Protein AF-A0A967I6N7-F1 (afdb_monomer_lite)

Sequence (68 aa):
RDDLRLAISQLANYPGVTGATTFNLVGDAEKTLYILQVQNGNIVQINGPDSSPEQLPGEETGVALPAE

Radius of gyration: 21.82 Å; chains: 1; bounding box: 73×28×36 Å

Structure (mmCIF, N/CA/C/O backbone):
data_AF-A0A967I6N7-F1
#
_entry.id   AF-A0A967I6N7-F1
#
loop_
_atom_site.group_PDB
_atom_site.id
_atom_site.type_symbol
_atom_site.label_atom_id
_atom_site.label_alt_id
_atom_site.label_comp_id
_atom_site.label_asym_id
_atom_site.label_entity_id
_atom_site.label_seq_id
_atom_site.pdbx_PDB_ins_code
_atom_site.Cartn_x
_atom_site.Cartn_y
_atom_site.Cartn_z
_atom_site.occupancy
_atom_site.B_iso_or_equiv
_atom_site.auth_seq_id
_atom_site.auth_comp_id
_atom_site.auth_asym_id
_atom_site.auth_atom_id
_atom_site.pdbx_PDB_model_num
ATOM 1 N N . ARG A 1 1 ? 22.647 -6.118 -9.772 1.00 83.38 1 ARG A N 1
ATOM 2 C CA . ARG A 1 1 ? 21.906 -5.319 -8.759 1.00 83.38 1 ARG A CA 1
ATOM 3 C C . ARG A 1 1 ? 20.919 -4.386 -9.440 1.00 83.38 1 ARG A C 1
ATOM 5 O O . ARG A 1 1 ? 19.747 -4.412 -9.094 1.00 83.38 1 ARG A O 1
ATOM 12 N N . ASP A 1 2 ? 21.382 -3.597 -10.403 1.00 88.75 2 ASP A N 1
ATOM 13 C CA . ASP A 1 2 ? 20.541 -2.588 -11.048 1.00 88.75 2 ASP A CA 1
ATOM 14 C C . ASP A 1 2 ? 19.474 -3.221 -11.960 1.00 88.75 2 ASP A C 1
ATOM 16 O O . ASP A 1 2 ? 18.336 -2.759 -11.954 1.00 88.75 2 ASP A O 1
ATOM 20 N N . ASP A 1 3 ? 19.773 -4.365 -12.586 1.00 92.00 3 ASP A N 1
ATOM 21 C CA . ASP A 1 3 ? 18.788 -5.151 -13.354 1.00 92.00 3 ASP A CA 1
ATOM 22 C C . ASP A 1 3 ? 17.628 -5.662 -12.492 1.00 92.00 3 ASP A C 1
ATOM 24 O O . ASP A 1 3 ? 16.477 -5.646 -12.918 1.00 92.00 3 ASP A O 1
ATOM 28 N N . LEU A 1 4 ? 17.910 -6.070 -11.248 1.00 90.75 4 LEU A N 1
ATOM 29 C CA . LEU A 1 4 ? 16.872 -6.495 -10.306 1.00 90.75 4 LEU A CA 1
ATOM 30 C C . LEU A 1 4 ? 15.971 -5.316 -9.928 1.00 90.75 4 LEU A C 1
ATOM 32 O O . LEU A 1 4 ? 14.754 -5.460 -9.884 1.00 90.75 4 LEU A O 1
ATOM 36 N N . ARG A 1 5 ? 16.561 -4.141 -9.685 1.00 88.44 5 ARG A N 1
ATOM 37 C CA . ARG A 1 5 ? 15.802 -2.926 -9.373 1.00 88.44 5 ARG A CA 1
ATOM 38 C C . ARG A 1 5 ? 14.886 -2.536 -10.532 1.00 88.44 5 ARG A C 1
ATOM 40 O O . ARG A 1 5 ? 13.720 -2.227 -10.309 1.00 88.44 5 ARG A O 1
ATOM 47 N N . LEU A 1 6 ? 15.404 -2.600 -11.758 1.00 90.50 6 LEU A N 1
ATOM 48 C CA . LEU A 1 6 ? 14.633 -2.336 -12.969 1.00 90.50 6 LEU A CA 1
ATOM 49 C C . LEU A 1 6 ? 13.489 -3.346 -13.136 1.00 90.50 6 LEU A C 1
ATOM 51 O O . LEU A 1 6 ? 12.349 -2.937 -13.338 1.00 90.50 6 LEU A O 1
ATOM 55 N N . ALA A 1 7 ? 13.767 -4.642 -12.980 1.00 92.25 7 ALA A N 1
ATOM 56 C CA . ALA A 1 7 ? 12.755 -5.692 -13.075 1.00 92.25 7 ALA A CA 1
ATOM 57 C C . ALA A 1 7 ? 11.635 -5.518 -12.035 1.00 92.25 7 ALA A C 1
ATOM 59 O O . ALA A 1 7 ? 10.462 -5.670 -12.360 1.00 92.25 7 ALA A O 1
ATOM 60 N N . ILE A 1 8 ? 11.976 -5.136 -10.799 1.00 92.19 8 ILE A N 1
ATOM 61 C CA . ILE A 1 8 ? 10.986 -4.872 -9.744 1.00 92.19 8 ILE A CA 1
ATOM 62 C C . ILE A 1 8 ? 10.131 -3.641 -10.077 1.00 92.19 8 ILE A C 1
ATOM 64 O O . ILE A 1 8 ? 8.922 -3.690 -9.886 1.00 92.19 8 ILE A O 1
ATOM 68 N N . SER A 1 9 ? 10.710 -2.568 -10.629 1.00 91.69 9 SER A N 1
ATOM 69 C CA . SER A 1 9 ? 9.931 -1.384 -11.039 1.00 91.69 9 SER A CA 1
ATOM 70 C C . SER A 1 9 ? 8.967 -1.629 -12.208 1.00 91.69 9 SER A C 1
ATOM 72 O O . SER A 1 9 ? 8.070 -0.830 -12.451 1.00 91.69 9 SER A O 1
ATOM 74 N N . GLN A 1 10 ? 9.143 -2.729 -12.946 1.00 93.12 10 GLN A N 1
ATOM 75 C CA . GLN A 1 10 ? 8.234 -3.144 -14.021 1.00 93.12 10 GLN A CA 1
ATOM 76 C C . GLN A 1 10 ? 7.072 -4.003 -13.503 1.00 93.12 10 GLN A C 1
ATOM 78 O O . GLN A 1 10 ? 6.137 -4.292 -14.251 1.00 93.12 10 GLN A O 1
ATOM 83 N N . LEU A 1 11 ? 7.121 -4.428 -12.237 1.00 92.62 11 LEU A N 1
ATOM 84 C CA . LEU A 1 11 ? 6.064 -5.208 -11.618 1.00 92.62 11 LEU A CA 1
ATOM 85 C C . LEU A 1 11 ? 4.841 -4.323 -11.387 1.00 92.62 11 LEU A C 1
ATOM 87 O O . LEU A 1 11 ? 4.882 -3.394 -10.583 1.00 92.62 11 LEU A O 1
ATOM 91 N N . ALA A 1 12 ? 3.745 -4.653 -12.059 1.00 91.31 12 ALA A N 1
ATOM 92 C CA . ALA A 1 12 ? 2.485 -3.941 -11.933 1.00 91.31 12 ALA A CA 1
ATOM 93 C C . ALA A 1 12 ? 1.422 -4.835 -11.293 1.00 91.31 12 ALA A C 1
ATOM 95 O O . ALA A 1 12 ? 1.209 -5.967 -11.729 1.00 91.31 12 ALA A O 1
ATOM 96 N N . ASN A 1 13 ? 0.720 -4.296 -10.296 1.00 90.56 13 ASN A N 1
ATOM 97 C CA . ASN A 1 13 ? -0.465 -4.900 -9.682 1.00 90.56 13 ASN A CA 1
ATOM 98 C C . ASN A 1 13 ? -0.266 -6.341 -9.186 1.00 90.56 13 ASN A C 1
ATOM 100 O O . ASN A 1 13 ? -1.181 -7.163 -9.247 1.00 90.56 13 ASN A O 1
ATOM 104 N N . TYR A 1 14 ? 0.922 -6.659 -8.675 1.00 93.56 14 TYR A N 1
ATOM 105 C CA . TYR A 1 14 ? 1.199 -8.000 -8.180 1.00 93.56 14 TYR A CA 1
ATOM 106 C C . TYR A 1 14 ? 0.327 -8.315 -6.953 1.00 93.56 14 TYR A C 1
ATOM 108 O O . TYR A 1 14 ? 0.294 -7.502 -6.017 1.00 93.56 14 TYR A O 1
ATOM 116 N N . PRO A 1 15 ? -0.381 -9.460 -6.927 1.00 92.25 15 PRO A N 1
ATOM 117 C CA . PRO A 1 15 ? -1.280 -9.801 -5.833 1.00 92.25 15 PRO A CA 1
ATOM 118 C C . PRO A 1 15 ? -0.484 -10.092 -4.557 1.00 92.25 15 PRO A C 1
ATOM 120 O O . PRO A 1 15 ? 0.322 -11.019 -4.502 1.00 92.25 15 PRO A O 1
ATOM 123 N N . GLY A 1 16 ? -0.720 -9.294 -3.517 1.00 89.19 16 GLY A N 1
ATOM 124 C CA . GLY A 1 16 ? -0.109 -9.454 -2.200 1.00 89.19 16 GLY A CA 1
ATOM 125 C C . GLY A 1 16 ? -1.145 -9.506 -1.080 1.00 89.19 16 GLY A C 1
ATOM 126 O O . GLY A 1 16 ? -2.321 -9.209 -1.281 1.00 89.19 16 GLY A O 1
ATOM 127 N N . VAL A 1 17 ? -0.690 -9.835 0.131 1.00 90.75 17 VAL A N 1
ATOM 128 C CA . VAL A 1 17 ? -1.548 -9.909 1.332 1.00 90.75 17 VAL A CA 1
ATOM 129 C C . VAL A 1 17 ? -2.196 -8.568 1.700 1.00 90.75 17 VAL A C 1
ATOM 131 O O . VAL A 1 17 ? -3.259 -8.549 2.304 1.00 90.75 17 VAL A O 1
ATOM 134 N N . THR A 1 18 ? -1.588 -7.446 1.299 1.00 88.44 18 THR A N 1
ATOM 135 C CA . THR A 1 18 ? -2.127 -6.082 1.466 1.00 88.44 18 THR A CA 1
ATOM 136 C C . THR A 1 18 ? -2.783 -5.545 0.188 1.00 88.44 18 THR A C 1
ATOM 138 O O . THR A 1 18 ? -2.869 -4.334 -0.010 1.00 88.44 18 THR A O 1
ATOM 141 N N . GLY A 1 19 ? -3.180 -6.432 -0.725 1.00 88.31 19 GLY A N 1
ATOM 142 C CA . GLY A 1 19 ? -3.696 -6.081 -2.046 1.00 88.31 19 GLY A CA 1
ATOM 143 C C . GLY A 1 19 ? -2.602 -5.894 -3.101 1.00 88.31 19 GLY A C 1
ATOM 144 O O . GLY A 1 19 ? -1.432 -6.238 -2.894 1.00 88.31 19 GLY A O 1
ATOM 145 N N . ALA A 1 20 ? -2.999 -5.354 -4.255 1.00 93.12 20 ALA A N 1
ATOM 146 C CA . ALA A 1 20 ? -2.125 -5.141 -5.406 1.00 93.12 20 ALA A CA 1
ATOM 147 C C . ALA A 1 20 ? -0.904 -4.276 -5.043 1.00 93.12 20 ALA A C 1
ATOM 149 O O . ALA A 1 20 ? -1.005 -3.343 -4.244 1.00 93.12 20 ALA A O 1
ATOM 150 N N . THR A 1 21 ? 0.265 -4.623 -5.581 1.00 93.38 21 THR A N 1
ATOM 151 C CA . THR A 1 21 ? 1.538 -3.942 -5.297 1.00 93.38 21 THR A CA 1
ATOM 152 C C . THR A 1 21 ? 2.254 -3.590 -6.592 1.00 93.38 21 THR A C 1
ATOM 154 O O . THR A 1 21 ? 2.417 -4.450 -7.458 1.00 93.38 21 THR A O 1
ATOM 157 N N . THR A 1 22 ? 2.725 -2.351 -6.669 1.00 95.06 22 THR A N 1
ATOM 158 C CA . THR A 1 22 ? 3.591 -1.817 -7.725 1.00 95.06 22 THR A CA 1
ATOM 159 C C . THR A 1 22 ? 4.736 -1.067 -7.048 1.00 95.06 22 THR A C 1
ATOM 161 O O . THR A 1 22 ? 4.548 -0.537 -5.951 1.00 95.06 22 THR A O 1
ATOM 164 N N . PHE A 1 23 ? 5.914 -1.029 -7.670 1.00 94.69 23 PHE A N 1
ATOM 165 C CA . PHE A 1 23 ? 7.068 -0.284 -7.161 1.00 94.69 23 PHE A CA 1
ATOM 166 C C . PHE A 1 23 ? 7.473 0.824 -8.129 1.00 94.69 23 PHE A C 1
ATOM 168 O O . PHE A 1 23 ? 7.576 0.588 -9.331 1.00 94.69 23 PHE A O 1
ATOM 175 N N . ASN A 1 24 ? 7.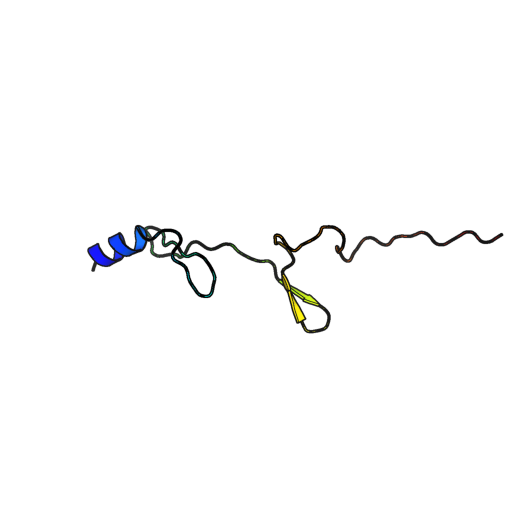761 2.018 -7.610 1.00 89.56 24 ASN A N 1
ATOM 176 C CA . ASN A 1 24 ? 8.279 3.119 -8.418 1.00 89.56 24 ASN A CA 1
ATOM 177 C C . ASN A 1 24 ? 9.797 2.971 -8.684 1.00 89.56 24 ASN A C 1
ATOM 179 O O . ASN A 1 24 ? 10.479 2.099 -8.138 1.00 89.56 24 ASN A O 1
ATOM 183 N N . LEU A 1 25 ? 10.363 3.858 -9.511 1.00 86.88 25 LEU A N 1
ATOM 184 C CA . LEU A 1 25 ? 11.792 3.838 -9.876 1.00 86.88 25 LEU A CA 1
ATOM 185 C C . LEU A 1 25 ? 12.752 4.142 -8.714 1.00 86.88 25 LEU A C 1
ATOM 187 O O . LEU A 1 25 ? 13.965 3.965 -8.862 1.00 86.88 25 LEU A O 1
ATOM 191 N N . VAL A 1 26 ? 12.246 4.620 -7.580 1.00 89.69 26 VAL A N 1
ATOM 192 C CA . VAL A 1 26 ? 13.024 4.908 -6.366 1.00 89.69 26 VAL A CA 1
ATOM 193 C C . VAL A 1 26 ? 12.951 3.741 -5.372 1.00 89.69 26 VAL A C 1
ATOM 195 O O . VAL A 1 26 ? 13.834 3.607 -4.530 1.00 89.69 26 VAL A O 1
ATOM 198 N N . GLY A 1 27 ? 11.986 2.832 -5.555 1.00 88.38 27 GLY A N 1
ATOM 199 C CA . GLY A 1 27 ? 11.766 1.641 -4.737 1.00 88.38 27 GLY A CA 1
ATOM 200 C C . GLY A 1 27 ? 10.584 1.747 -3.774 1.00 88.38 27 GLY A C 1
ATOM 201 O O . GLY A 1 27 ? 10.365 0.810 -3.008 1.00 88.38 27 GLY A O 1
ATOM 202 N N . ASP A 1 28 ? 9.812 2.836 -3.809 1.00 92.62 28 ASP A N 1
ATOM 203 C CA . ASP A 1 28 ? 8.620 2.962 -2.972 1.00 92.62 28 ASP A CA 1
ATOM 204 C C . ASP A 1 28 ? 7.487 2.101 -3.527 1.00 92.62 28 ASP A C 1
ATOM 206 O O . ASP A 1 28 ? 7.305 1.990 -4.743 1.00 92.62 28 ASP A O 1
ATOM 210 N N . ALA A 1 29 ? 6.704 1.514 -2.625 1.00 93.19 29 ALA A N 1
ATOM 211 C CA . ALA A 1 29 ? 5.496 0.794 -2.988 1.00 93.19 29 ALA A CA 1
ATOM 212 C C . ALA A 1 29 ? 4.327 1.768 -3.173 1.00 93.19 29 ALA A C 1
ATOM 214 O O . ALA A 1 29 ? 4.009 2.552 -2.279 1.00 93.19 29 ALA A O 1
ATOM 215 N N . GLU A 1 30 ? 3.639 1.666 -4.303 1.00 92.44 30 GLU A N 1
ATOM 216 C CA . GLU A 1 30 ? 2.396 2.391 -4.547 1.00 92.44 30 GLU A CA 1
ATOM 217 C C . GLU A 1 30 ? 1.215 1.581 -4.000 1.00 92.44 30 GLU A C 1
ATOM 219 O O . GLU A 1 30 ? 1.023 0.411 -4.350 1.00 92.44 30 GLU A O 1
ATOM 224 N N . LYS A 1 31 ? 0.444 2.191 -3.091 1.00 90.31 31 LYS A N 1
ATOM 225 C CA . LYS A 1 31 ? -0.648 1.539 -2.360 1.00 90.31 31 LYS A CA 1
ATOM 226 C C . LYS A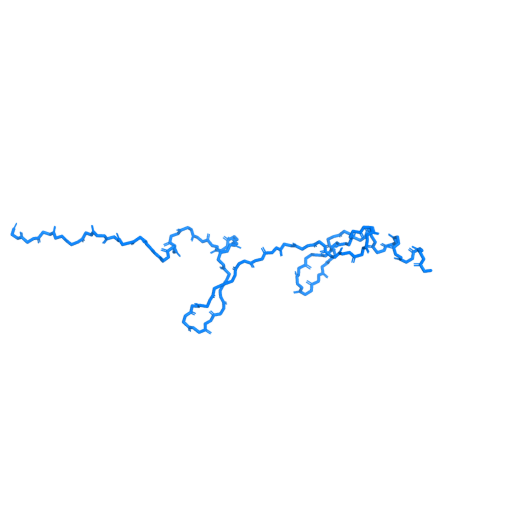 1 31 ? -1.843 2.463 -2.180 1.00 90.31 31 LYS A C 1
ATOM 228 O O . LYS A 1 31 ? -1.695 3.655 -1.925 1.00 90.31 31 LYS A O 1
ATOM 233 N N . THR A 1 32 ? -3.032 1.874 -2.234 1.00 86.94 32 THR A N 1
ATOM 234 C CA . THR A 1 32 ? -4.265 2.530 -1.797 1.00 86.94 32 THR A CA 1
ATOM 235 C C . THR A 1 32 ? -4.255 2.664 -0.278 1.00 86.94 32 THR A C 1
ATOM 237 O O . THR A 1 32 ? -3.979 1.696 0.431 1.00 86.94 32 THR A O 1
ATOM 240 N N . LEU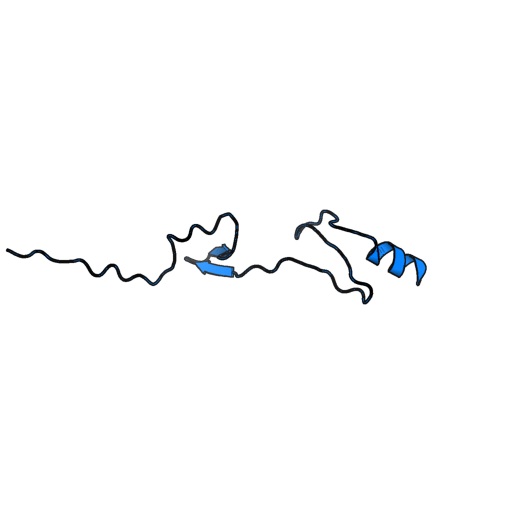 A 1 33 ? -4.547 3.866 0.217 1.00 87.62 33 LEU A N 1
ATOM 241 C CA . LEU A 1 33 ? -4.655 4.142 1.646 1.00 87.62 33 LEU A CA 1
ATOM 242 C C . LEU A 1 33 ? -6.103 4.033 2.119 1.00 87.62 33 LEU A C 1
ATOM 244 O O . LEU A 1 33 ? -7.037 4.397 1.403 1.00 87.62 33 LEU A O 1
ATOM 248 N N . TYR A 1 34 ? -6.258 3.589 3.363 1.00 87.00 34 TYR A N 1
ATOM 249 C CA . TYR A 1 34 ? -7.545 3.398 4.016 1.00 87.00 34 TYR A CA 1
ATOM 250 C C . TYR A 1 34 ? -7.610 4.232 5.290 1.00 87.00 34 TYR A C 1
ATOM 252 O O . TYR A 1 34 ? -6.637 4.323 6.040 1.00 87.00 34 TYR A O 1
ATOM 260 N N . ILE A 1 35 ? -8.767 4.831 5.531 1.00 89.94 35 ILE A N 1
ATOM 261 C CA . ILE A 1 35 ? -9.098 5.517 6.768 1.00 89.94 35 ILE A CA 1
ATOM 262 C C . ILE A 1 35 ? -9.817 4.507 7.651 1.00 89.94 35 ILE A C 1
ATOM 264 O O . ILE A 1 35 ? -10.806 3.893 7.242 1.00 89.94 35 ILE A O 1
ATOM 268 N N . LEU A 1 36 ? -9.292 4.331 8.859 1.00 91.00 36 LEU A N 1
ATOM 269 C CA . LEU A 1 36 ? -9.793 3.374 9.833 1.00 91.00 36 LEU A CA 1
ATOM 270 C C . LEU A 1 36 ? -10.297 4.113 11.073 1.00 91.00 36 LEU A C 1
ATOM 272 O O . LEU A 1 36 ? -9.672 5.073 11.526 1.00 91.00 36 LEU A O 1
ATOM 276 N N . GLN A 1 37 ? -11.403 3.641 11.638 1.00 91.38 37 GLN A N 1
ATOM 277 C CA . GLN A 1 37 ? -11.980 4.145 12.878 1.00 91.38 37 GLN A CA 1
ATOM 278 C C . GLN A 1 37 ? -12.176 2.998 13.870 1.00 91.38 37 GLN A C 1
ATOM 280 O O . GLN A 1 37 ? -12.485 1.873 13.485 1.00 91.38 37 GLN A O 1
ATOM 285 N N . VAL A 1 38 ? -12.018 3.288 15.161 1.00 94.44 38 VAL A N 1
ATOM 286 C CA . VAL A 1 38 ? -12.395 2.354 16.227 1.00 94.44 38 VAL A CA 1
ATOM 287 C C . VAL A 1 38 ? -13.874 2.553 16.556 1.00 94.44 38 VAL A C 1
ATOM 289 O O . VAL A 1 38 ? -14.265 3.632 16.998 1.00 94.44 38 VAL A O 1
ATOM 292 N N . GLN A 1 39 ? -14.687 1.516 16.364 1.00 91.88 39 GLN A N 1
ATOM 293 C CA . GLN A 1 39 ? -16.112 1.492 16.694 1.00 91.88 39 GLN A CA 1
ATOM 294 C C . GLN A 1 39 ? -16.424 0.253 17.534 1.00 91.88 39 GLN A C 1
ATOM 296 O O . GLN A 1 39 ? -16.141 -0.872 17.127 1.00 91.88 39 GLN A O 1
ATOM 301 N N . ASN A 1 40 ? -16.974 0.452 18.736 1.00 92.81 40 ASN A N 1
ATOM 302 C CA . ASN A 1 40 ? -17.332 -0.631 19.664 1.00 92.81 40 ASN A CA 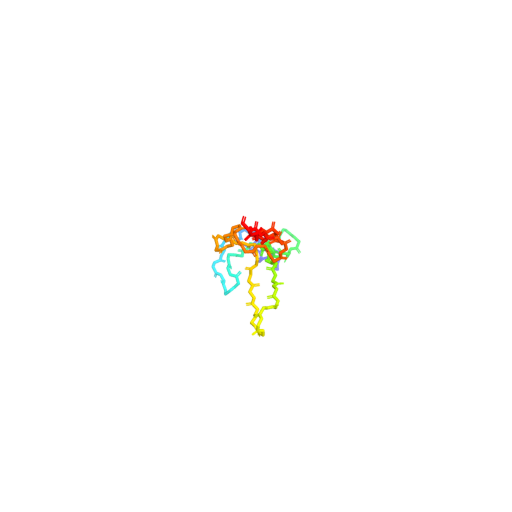1
ATOM 303 C C . ASN A 1 40 ? -16.183 -1.633 19.92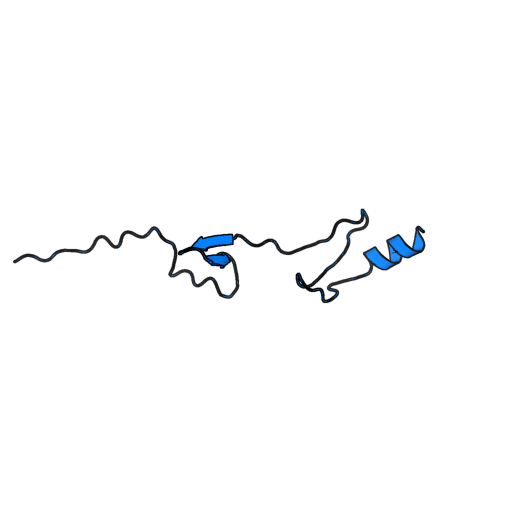5 1.00 92.81 40 ASN A C 1
ATOM 305 O O . ASN A 1 40 ? -16.417 -2.828 20.082 1.00 92.81 40 ASN A O 1
ATOM 309 N N . GLY A 1 41 ? -14.936 -1.148 19.950 1.00 95.00 41 GLY A N 1
ATOM 310 C CA . GLY A 1 41 ? -13.740 -1.979 20.131 1.00 95.00 41 GLY A CA 1
ATOM 311 C C . GLY A 1 41 ? -13.237 -2.689 18.867 1.00 95.00 41 GLY A C 1
ATOM 312 O O . GLY A 1 41 ? -12.197 -3.337 18.924 1.00 95.00 41 GLY A O 1
ATOM 313 N N . ASN A 1 42 ? -13.916 -2.534 17.728 1.00 93.31 42 ASN A N 1
ATOM 314 C CA . ASN A 1 42 ? -13.508 -3.071 16.431 1.00 93.31 42 ASN A CA 1
ATOM 315 C C . ASN A 1 42 ? -12.870 -1.984 15.561 1.00 93.31 42 ASN A C 1
ATOM 317 O O . ASN A 1 42 ? -13.258 -0.818 15.628 1.00 93.31 42 ASN A O 1
ATOM 321 N N . ILE A 1 43 ? -11.910 -2.366 14.720 1.00 92.38 43 ILE A N 1
ATOM 322 C CA . ILE A 1 43 ? -11.337 -1.483 13.698 1.00 92.38 43 ILE A CA 1
ATOM 323 C C . ILE A 1 43 ? -12.180 -1.631 12.432 1.00 92.38 43 ILE A C 1
ATOM 325 O O . ILE A 1 43 ? -12.277 -2.729 11.888 1.00 92.38 43 ILE A O 1
ATOM 329 N N . VAL A 1 44 ? -12.772 -0.535 11.965 1.00 91.31 44 VAL A N 1
ATOM 330 C CA . VAL A 1 44 ? -13.602 -0.495 10.755 1.00 91.31 44 VAL A CA 1
ATOM 331 C C . VAL A 1 44 ? -13.021 0.478 9.733 1.00 91.31 44 VAL A C 1
ATOM 333 O O . VAL A 1 44 ? -12.461 1.510 10.100 1.00 91.31 44 VAL A O 1
ATOM 336 N N . GLN A 1 45 ? -13.143 0.153 8.448 1.00 88.56 45 GLN A N 1
ATOM 337 C CA . GLN A 1 45 ? -12.753 1.030 7.345 1.00 88.56 45 GLN A CA 1
ATOM 338 C C . GLN A 1 45 ? -13.908 1.965 6.988 1.00 88.56 45 GLN A C 1
ATOM 340 O O . GLN A 1 45 ? -15.032 1.505 6.813 1.00 88.56 45 GLN A O 1
ATOM 345 N N . ILE A 1 46 ? -13.630 3.263 6.854 1.00 88.19 46 ILE A N 1
ATOM 346 C CA . ILE A 1 46 ? -14.674 4.277 6.619 1.00 88.19 46 ILE A CA 1
ATOM 347 C C . ILE A 1 46 ? -14.705 4.826 5.188 1.00 88.19 46 ILE A C 1
ATOM 349 O O . ILE A 1 46 ? -15.660 5.495 4.817 1.00 88.19 46 ILE A O 1
ATOM 353 N N . ASN A 1 47 ? -13.684 4.552 4.375 1.00 79.62 47 ASN A N 1
ATOM 354 C CA . ASN A 1 47 ? -13.653 4.892 2.954 1.00 79.62 47 ASN A CA 1
ATOM 355 C C . ASN A 1 47 ? -13.453 3.615 2.122 1.00 79.62 47 ASN A C 1
ATOM 357 O O . ASN A 1 47 ? -12.356 3.069 2.043 1.00 79.62 47 ASN A O 1
ATOM 361 N N . GLY A 1 48 ? -14.510 3.090 1.510 1.00 69.31 48 GLY A N 1
ATOM 362 C CA . GLY A 1 48 ? -14.444 1.858 0.720 1.00 69.31 48 GLY A CA 1
ATOM 363 C C . GLY A 1 48 ? -15.738 1.579 -0.044 1.00 69.31 48 GLY A C 1
ATOM 364 O O . GLY A 1 48 ? -16.725 2.274 0.156 1.00 69.31 48 GLY A O 1
ATOM 365 N N . PRO A 1 49 ? -15.782 0.564 -0.919 1.00 59.25 49 PRO A N 1
ATOM 366 C CA . PRO A 1 49 ? -17.027 0.182 -1.594 1.00 59.25 49 PRO A CA 1
ATOM 367 C C . PRO A 1 49 ? -18.140 -0.217 -0.607 1.00 59.25 49 PRO A C 1
ATOM 369 O O . PRO A 1 49 ? -19.314 -0.072 -0.930 1.00 59.25 49 PRO A O 1
ATOM 372 N N . ASP A 1 5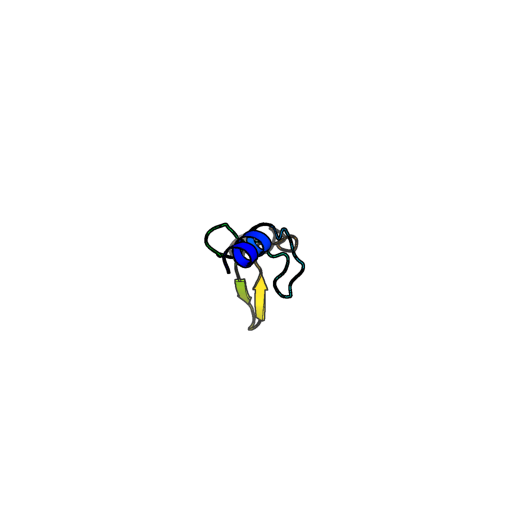0 ? -17.769 -0.644 0.604 1.00 58.00 50 ASP A N 1
ATOM 373 C CA . ASP A 1 50 ? -18.691 -0.988 1.690 1.00 58.00 50 ASP A CA 1
ATOM 374 C C . ASP A 1 50 ? -19.056 0.213 2.589 1.00 58.00 50 ASP A C 1
ATOM 376 O O . ASP A 1 50 ? -19.896 0.086 3.482 1.00 58.00 50 ASP A O 1
ATOM 380 N N . SER A 1 51 ? -18.457 1.397 2.376 1.00 57.38 51 SER A N 1
ATOM 381 C CA . SER A 1 51 ? -18.834 2.615 3.101 1.00 57.38 51 SER A CA 1
ATOM 382 C C . SER A 1 51 ? -20.096 3.209 2.476 1.00 57.38 51 SER A C 1
ATOM 384 O O . SER A 1 51 ? -20.031 4.064 1.592 1.00 57.38 51 SER A O 1
ATOM 386 N N . SER A 1 52 ? -21.256 2.725 2.920 1.00 54.66 52 SER A N 1
ATOM 387 C CA . SER A 1 52 ? -22.541 3.354 2.608 1.00 54.66 52 SER A CA 1
ATOM 388 C C . SER A 1 52 ? -22.604 4.743 3.269 1.00 54.66 52 SER A C 1
ATOM 390 O O . SER A 1 52 ? -22.229 4.867 4.437 1.00 54.66 52 SER A O 1
ATOM 392 N N . PRO A 1 53 ? -23.073 5.794 2.570 1.00 51.94 53 PRO A N 1
ATOM 393 C CA . PRO A 1 53 ? -23.093 7.163 3.096 1.00 51.94 53 PRO A CA 1
ATOM 394 C C . PRO A 1 53 ? -24.057 7.391 4.278 1.00 51.94 53 PRO A C 1
ATOM 396 O O . PRO A 1 53 ? -24.027 8.459 4.877 1.00 51.94 53 PRO A O 1
ATOM 399 N N . GLU A 1 54 ? -24.884 6.410 4.650 1.00 51.75 54 GLU A N 1
ATOM 400 C CA . GLU A 1 54 ? -25.925 6.545 5.686 1.00 51.75 54 GLU A CA 1
ATOM 401 C C . GLU A 1 54 ? -25.438 6.360 7.133 1.00 51.75 54 GLU A C 1
ATOM 403 O O . GLU A 1 54 ? -26.233 6.450 8.064 1.00 51.75 54 GLU A O 1
ATOM 408 N N . GLN A 1 55 ? -24.139 6.150 7.362 1.00 45.38 55 GLN A N 1
ATOM 409 C CA . GLN A 1 55 ? -23.596 6.019 8.718 1.00 45.38 55 GLN A CA 1
ATOM 410 C C . GLN A 1 55 ? -22.462 7.014 8.992 1.00 45.38 55 GLN A C 1
ATOM 412 O O . GLN A 1 55 ? -21.389 6.658 9.475 1.00 45.38 55 GLN A O 1
ATOM 417 N N . LEU A 1 56 ? -22.697 8.294 8.703 1.00 47.53 56 LEU A N 1
ATOM 418 C CA . LEU A 1 56 ? -21.918 9.368 9.318 1.00 47.53 56 LEU A CA 1
ATOM 419 C C . LEU A 1 56 ? -22.446 9.586 10.749 1.00 47.53 56 LEU A C 1
ATOM 421 O O . LEU A 1 56 ? -23.613 9.944 10.917 1.00 47.53 56 LEU A O 1
ATOM 425 N N . PRO A 1 57 ? -21.635 9.378 11.804 1.00 45.81 57 PRO A N 1
ATOM 426 C CA . PRO A 1 57 ? -22.055 9.672 13.166 1.00 45.81 57 PRO A CA 1
ATOM 427 C C . PRO A 1 57 ? -22.018 11.193 13.349 1.00 45.81 57 PRO A C 1
ATOM 429 O O . PRO A 1 57 ? -20.972 11.762 13.654 1.00 45.81 57 PRO A O 1
ATOM 432 N N . GLY A 1 58 ? -23.142 11.862 13.092 1.00 52.06 58 GLY A N 1
ATOM 433 C CA . GLY A 1 58 ? -23.216 13.316 13.237 1.00 52.06 58 GLY A CA 1
ATOM 434 C C . GLY A 1 58 ? -24.483 14.006 12.739 1.00 52.06 58 GLY A C 1
ATOM 435 O O . GLY A 1 58 ? -24.662 15.175 13.065 1.00 52.06 58 GLY A O 1
ATOM 436 N N . GLU A 1 59 ? -25.381 13.342 12.009 1.00 42.38 59 GLU A N 1
ATOM 437 C CA . GLU A 1 59 ? -26.693 13.939 11.739 1.00 42.38 59 GLU A CA 1
ATOM 438 C C . GLU A 1 59 ? -27.621 13.684 12.929 1.00 42.38 59 GLU A C 1
ATOM 440 O O . GLU A 1 59 ? -28.320 12.673 13.017 1.00 42.38 59 GLU A O 1
ATOM 445 N N . GLU A 1 60 ? -27.598 14.622 13.879 1.00 45.97 60 GLU A N 1
ATOM 446 C CA . GLU A 1 60 ? -28.694 14.823 14.819 1.00 45.97 60 GLU A CA 1
ATOM 447 C C . GLU A 1 60 ? -29.977 15.026 14.005 1.00 45.97 60 GLU A C 1
ATOM 449 O O . GLU A 1 60 ? -30.293 16.127 13.552 1.00 45.97 60 GLU A O 1
ATOM 454 N N . THR A 1 61 ? -30.733 13.949 13.793 1.00 45.88 61 THR A N 1
ATOM 455 C CA . THR A 1 61 ? -32.119 14.036 13.341 1.00 45.88 61 THR A CA 1
ATOM 456 C C . THR A 1 61 ? -32.938 14.592 14.500 1.00 45.88 61 THR A C 1
ATOM 458 O O . THR A 1 61 ? -33.608 13.886 15.249 1.00 45.88 61 THR A O 1
ATOM 461 N N . GLY A 1 62 ? -32.849 15.907 14.682 1.00 51.78 62 GLY A N 1
ATOM 462 C CA . GLY A 1 62 ? -33.778 16.661 15.498 1.00 51.78 62 GLY A CA 1
ATOM 463 C C . GLY A 1 62 ? -35.160 16.610 14.864 1.00 51.78 62 GLY A C 1
ATOM 464 O O . GLY A 1 62 ? -35.520 17.522 14.134 1.00 51.78 62 GLY A O 1
ATOM 465 N N . VAL A 1 63 ? -35.936 15.562 15.151 1.00 51.53 63 VAL A N 1
ATOM 466 C CA . VAL A 1 63 ? -37.404 15.595 15.078 1.00 51.53 63 VAL A CA 1
ATOM 467 C C . VAL A 1 63 ? -37.995 14.713 16.185 1.00 51.53 63 VAL A C 1
ATOM 469 O O . VAL A 1 63 ? -38.405 13.577 15.973 1.00 51.53 63 VAL A O 1
ATOM 472 N N . ALA A 1 64 ? -38.084 15.274 17.387 1.00 51.97 64 ALA A N 1
ATOM 473 C CA . ALA A 1 64 ? -39.248 15.086 18.248 1.00 51.97 64 ALA A CA 1
ATOM 474 C C . ALA A 1 64 ? -39.839 16.497 18.377 1.00 51.97 64 ALA A C 1
ATOM 476 O O . ALA A 1 64 ? -39.115 17.425 18.723 1.00 51.97 64 ALA A O 1
ATOM 477 N N . LEU A 1 65 ? -41.056 16.772 17.914 1.00 48.97 65 LEU A N 1
ATOM 478 C CA . LEU A 1 65 ? -42.315 16.568 18.633 1.00 48.97 65 LEU A CA 1
ATOM 479 C C . LEU A 1 65 ? -43.481 16.614 17.618 1.00 48.97 65 LEU A C 1
ATOM 481 O O . LEU A 1 65 ? -43.422 17.374 16.651 1.00 48.97 65 LEU A O 1
ATOM 485 N N . PRO A 1 66 ? -44.586 15.912 17.897 1.00 44.59 66 PRO A N 1
ATOM 486 C CA . PRO A 1 66 ? -45.769 16.691 18.234 1.00 44.59 66 PRO A CA 1
ATOM 487 C C . PRO A 1 66 ? -46.255 16.289 19.624 1.00 44.59 66 PRO A C 1
ATOM 489 O O . PRO A 1 66 ? -46.487 15.114 19.906 1.00 44.59 66 PRO A O 1
ATOM 492 N N . ALA A 1 67 ? -46.376 17.282 20.497 1.00 51.81 67 ALA A N 1
ATOM 493 C CA . ALA A 1 67 ? -47.242 17.194 21.657 1.00 51.81 67 ALA A CA 1
ATOM 494 C C . ALA A 1 67 ? -48.438 18.112 21.386 1.00 51.81 67 ALA A C 1
ATOM 496 O O . ALA A 1 67 ? -48.232 19.263 21.000 1.00 51.81 67 ALA A O 1
ATOM 497 N N . GLU A 1 68 ? -49.621 17.543 21.630 1.00 47.84 68 GLU A N 1
ATOM 498 C CA . GLU A 1 68 ? -50.997 18.048 21.446 1.00 47.84 68 GLU A CA 1
ATOM 499 C C . GLU A 1 68 ? -51.640 17.843 20.066 1.00 47.84 68 GLU A C 1
ATOM 501 O O . GLU A 1 68 ? -51.264 18.507 19.077 1.00 47.84 68 GLU A O 1
#

pLDDT: mean 78.48, std 18.68, range [42.38, 95.06]

Foldseek 3Di:
DVVVLVVQQPDWQDQDPLGGWHAHSVGDIDDDDFDWDQDPNDIDTCDDPPNDVPDDPPPPPPDDDDDD

Secondary structure (DSSP, 8-state):
-HHHHHHHHT--SEEETTEEEEE-TTSPEE-----EEEETTEEEESSSTT--TT--TT----------